Protein AF-A0A495SXU4-F1 (afdb_monomer)

pLDDT: mean 74.36, std 22.45, range [32.91, 98.62]

Solvent-accessible surface area (backbone atoms only — not comparable to full-atom values): 11502 Å² total; per-residue (Å²): 138,84,81,91,83,82,89,84,84,84,84,88,87,82,87,89,88,83,88,80,89,85,90,86,88,85,86,87,84,89,82,88,81,88,82,84,76,88,80,86,75,82,83,74,88,71,84,70,77,81,75,72,68,78,84,69,62,87,40,64,87,56,71,71,55,88,69,42,93,56,81,84,73,45,59,69,23,33,30,30,40,32,61,74,51,40,55,54,48,54,65,46,35,73,40,92,88,48,90,40,76,54,73,67,56,51,55,49,46,62,59,17,69,46,82,37,32,44,48,56,54,14,63,73,66,76,41,60,60,68,55,42,46,33,57,50,39,55,34,39,75,70,54,30,33,47,79,42,68,40,70,69,60,44,43,74,74,70,43,81,61,62,67,60,55,49,52,51,54,60,52,66,73,74,111

Radius of gyration: 29.28 Å; Cα contacts (8 Å, |Δi|>4): 137; chains: 1; bounding box: 79×73×57 Å

Sequence (175 aa):
MGPYGNDASWGPGPGPGTGGSDGLSDGLPDDRRPGLAPHWSEIEDAEAEDETGVMVRPYTITRGRTAPERDDLTLITVLTTVEAEAEAALARGSRAGARGLQPEHRLILERCRRPAAVAEVSAGLDLPVSVTKILLGDLVAQGLLRARAPLSVARAAGGVDLGLLTAVREGLRRL

Mean predicted aligned error: 17.47 Å

Structure (mmCIF, N/CA/C/O backbone):
data_AF-A0A495SXU4-F1
#
_entry.id   AF-A0A495SXU4-F1
#
loop_
_atom_site.group_PDB
_atom_site.id
_atom_site.type_symbol
_atom_site.label_atom_id
_atom_site.label_alt_id
_atom_site.label_comp_id
_atom_site.label_asym_id
_atom_site.label_entity_id
_atom_site.label_seq_id
_atom_site.pdbx_PDB_ins_code
_atom_site.Cartn_x
_atom_site.Cartn_y
_atom_site.Cartn_z
_atom_site.occupancy
_atom_site.B_iso_or_equiv
_atom_site.auth_seq_id
_atom_site.auth_comp_id
_atom_site.auth_asym_id
_atom_site.auth_atom_id
_atom_site.pdbx_PDB_model_num
ATOM 1 N N . MET A 1 1 ? -39.073 22.414 -18.928 1.00 47.56 1 MET A N 1
ATOM 2 C CA . MET A 1 1 ? -38.555 21.577 -20.029 1.00 47.56 1 MET A CA 1
ATOM 3 C C . MET A 1 1 ? -37.815 20.407 -19.383 1.00 47.56 1 MET A C 1
ATOM 5 O O . MET A 1 1 ? -36.651 20.544 -19.039 1.00 47.56 1 MET A O 1
ATOM 9 N N . GLY A 1 2 ? -38.551 19.348 -19.030 1.00 44.19 2 GLY A N 1
ATOM 10 C CA . GLY A 1 2 ? -38.004 18.115 -18.450 1.00 44.19 2 GLY A CA 1
ATOM 11 C C . GLY A 1 2 ? -37.560 17.127 -19.538 1.00 44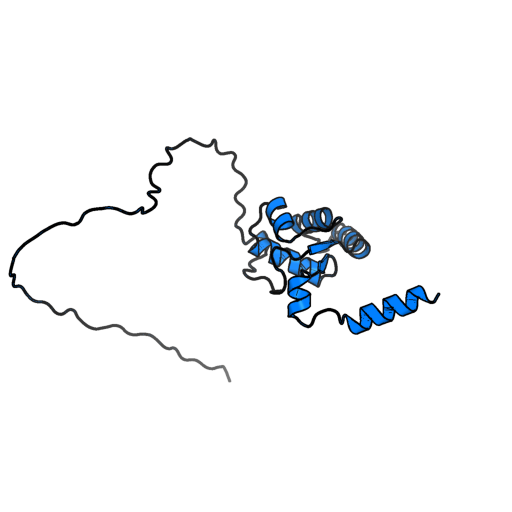.19 2 GLY A C 1
ATOM 12 O O . GLY A 1 2 ? -37.872 17.363 -20.706 1.00 44.19 2 GLY A O 1
ATOM 13 N N . PRO A 1 3 ? -36.801 16.083 -19.166 1.00 57.50 3 PRO A N 1
ATOM 14 C CA . PRO A 1 3 ? -35.794 15.459 -20.017 1.00 57.50 3 PRO A CA 1
ATOM 15 C C . PRO A 1 3 ? -36.268 14.178 -20.717 1.00 57.50 3 PRO A C 1
ATOM 17 O O . PRO A 1 3 ? -37.312 13.617 -20.401 1.00 57.50 3 PRO A O 1
ATOM 20 N N . TYR A 1 4 ? -35.452 13.752 -21.681 1.00 49.03 4 TYR A N 1
ATOM 21 C CA . TYR A 1 4 ? -35.546 12.542 -22.493 1.00 49.03 4 TYR A CA 1
ATOM 22 C C . TYR A 1 4 ? -36.064 11.305 -21.748 1.00 49.03 4 TYR A C 1
ATOM 24 O O . TYR A 1 4 ? -35.456 10.844 -20.783 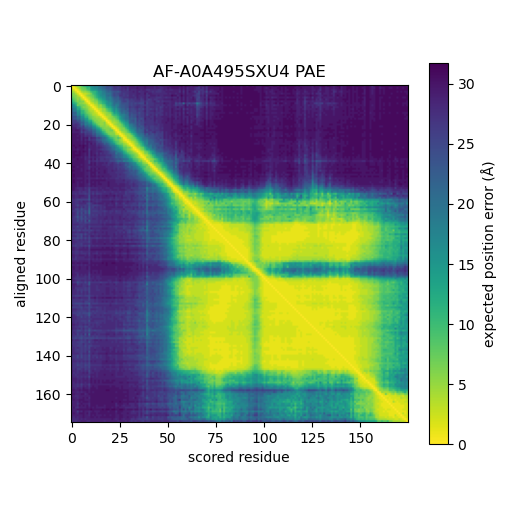1.00 49.03 4 TYR A O 1
ATOM 32 N N . GLY A 1 5 ? -37.154 10.751 -22.275 1.00 42.38 5 GLY A N 1
ATOM 33 C CA . GLY A 1 5 ? -37.578 9.376 -22.054 1.00 42.38 5 GLY A CA 1
ATOM 34 C C . GLY A 1 5 ? -37.324 8.498 -23.281 1.00 42.38 5 GLY A C 1
ATOM 35 O O . GLY A 1 5 ? -37.019 9.007 -24.363 1.00 42.38 5 GLY A O 1
ATOM 36 N N . ASN A 1 6 ? -37.532 7.199 -23.047 1.00 48.75 6 ASN A N 1
ATOM 37 C CA . ASN A 1 6 ? -37.818 6.076 -23.953 1.00 48.75 6 ASN A CA 1
ATOM 38 C C . ASN A 1 6 ? -36.763 4.961 -23.810 1.00 48.75 6 ASN A C 1
ATOM 40 O O . ASN A 1 6 ? -35.639 5.098 -24.286 1.00 48.75 6 ASN A O 1
ATOM 44 N N . ASP A 1 7 ? -36.981 3.969 -22.943 1.00 42.09 7 ASP A N 1
ATOM 45 C CA . ASP A 1 7 ? -37.835 2.776 -23.130 1.00 42.09 7 ASP A CA 1
ATOM 46 C C . ASP A 1 7 ? -37.489 1.981 -24.401 1.00 42.09 7 ASP A C 1
ATOM 48 O O . ASP A 1 7 ? -37.862 2.324 -25.519 1.00 42.09 7 ASP A O 1
ATOM 52 N N . ALA A 1 8 ? -36.782 0.867 -24.205 1.00 47.00 8 ALA A N 1
ATOM 53 C CA . ALA A 1 8 ? -36.672 -0.210 -25.181 1.00 47.00 8 ALA A CA 1
ATOM 54 C C . ALA A 1 8 ? -36.950 -1.535 -24.463 1.00 47.00 8 ALA A C 1
ATOM 56 O O . ALA A 1 8 ? -36.061 -2.230 -23.970 1.00 47.00 8 ALA A O 1
ATOM 57 N N . SER A 1 9 ? -38.243 -1.819 -24.371 1.00 42.41 9 SER A N 1
ATOM 58 C CA . SER A 1 9 ? -38.847 -3.092 -24.015 1.00 42.41 9 SER A CA 1
ATOM 59 C C . SER A 1 9 ? -38.477 -4.170 -25.044 1.00 42.41 9 SER A C 1
ATOM 61 O O . SER A 1 9 ? -38.750 -4.037 -26.235 1.00 42.41 9 SER A O 1
ATOM 63 N N . TRP A 1 10 ? -37.871 -5.267 -24.587 1.00 39.50 10 TRP A N 1
ATOM 64 C CA . TRP A 1 10 ? -37.728 -6.493 -25.378 1.00 39.50 10 TRP A CA 1
ATOM 65 C C . TRP A 1 10 ? -39.003 -7.341 -25.239 1.00 39.50 10 TRP A C 1
ATOM 67 O O . TRP A 1 10 ? -39.377 -7.721 -24.130 1.00 39.50 10 TRP A O 1
ATOM 77 N N . GLY A 1 11 ? -39.688 -7.603 -26.358 1.00 47.44 11 GLY A N 1
ATOM 78 C CA . GLY A 1 11 ? -40.871 -8.474 -26.437 1.00 47.44 11 GLY A CA 1
ATOM 79 C C . GLY A 1 11 ? -40.532 -9.962 -26.680 1.00 47.44 11 GLY A C 1
ATOM 80 O O . GLY A 1 11 ? -39.383 -10.271 -26.996 1.00 47.44 11 GLY A O 1
ATOM 81 N N . PRO A 1 12 ? -41.505 -10.896 -26.551 1.00 46.53 12 PRO A N 1
ATOM 82 C CA . PRO A 1 12 ? -41.265 -12.343 -26.650 1.00 46.53 12 PRO A CA 1
ATOM 83 C C . PRO A 1 12 ? -41.764 -13.018 -27.956 1.00 46.53 12 PRO A C 1
ATOM 85 O O . PRO A 1 12 ? -42.741 -12.575 -28.558 1.00 46.53 12 PRO A O 1
ATOM 88 N N . GLY A 1 13 ? -41.154 -14.170 -28.299 1.00 42.66 13 GLY A N 1
ATOM 89 C CA . GLY A 1 13 ? -41.654 -15.224 -29.222 1.00 42.66 13 GLY A CA 1
ATOM 90 C C . GLY A 1 13 ? -40.845 -15.405 -30.525 1.00 42.66 13 GLY A C 1
ATOM 91 O O . GLY A 1 13 ? -40.375 -14.394 -31.038 1.00 42.66 13 GLY A O 1
ATOM 92 N N . PRO A 1 14 ? -40.677 -16.635 -31.093 1.00 50.03 14 PRO A N 1
ATOM 93 C CA . PRO A 1 14 ? -41.728 -17.666 -31.211 1.00 50.03 14 PRO A CA 1
ATOM 94 C C . PRO A 1 14 ? -41.335 -19.158 -30.963 1.00 50.03 14 PRO A C 1
ATOM 96 O O . PRO A 1 14 ? -40.212 -19.576 -31.209 1.00 50.03 14 PRO A O 1
ATOM 99 N N . GLY A 1 15 ? -42.336 -19.947 -30.528 1.00 48.69 15 GLY A N 1
ATOM 100 C CA . GLY A 1 15 ? -42.814 -21.237 -31.089 1.00 48.69 15 GLY A CA 1
ATOM 101 C C . GLY A 1 15 ? -41.917 -22.497 -31.211 1.00 48.69 15 GLY A C 1
ATOM 102 O O . GLY A 1 15 ? -40.892 -22.442 -31.882 1.00 48.69 15 GLY A O 1
ATOM 103 N N . PRO A 1 16 ? -42.354 -23.681 -30.711 1.00 48.09 16 PRO A N 1
ATOM 104 C CA . PRO A 1 16 ? -41.669 -24.962 -30.914 1.00 48.09 16 PRO A CA 1
ATOM 105 C C . PRO A 1 16 ? -42.157 -25.718 -32.169 1.00 48.09 16 PRO A C 1
ATOM 107 O O . PRO A 1 16 ? -43.359 -25.827 -32.416 1.00 48.09 16 PRO A O 1
ATOM 110 N N . GLY A 1 17 ? -41.220 -26.294 -32.928 1.00 44.69 17 GLY A N 1
ATOM 111 C CA . GLY A 1 17 ? -41.480 -27.283 -33.981 1.00 44.69 17 GLY A CA 1
ATOM 112 C C . GLY A 1 17 ? -41.315 -28.712 -33.454 1.00 44.69 17 GLY A C 1
ATOM 113 O O . GLY A 1 17 ? -40.396 -28.990 -32.688 1.00 44.69 17 GLY A O 1
ATOM 114 N N . THR A 1 18 ? -42.222 -29.607 -33.843 1.00 49.22 18 THR A N 1
ATOM 115 C CA . THR A 1 18 ? -42.295 -31.021 -33.436 1.00 49.22 18 THR A CA 1
ATOM 116 C C . THR A 1 18 ? -42.080 -31.959 -34.632 1.00 49.22 18 THR A C 1
ATOM 118 O O . THR A 1 18 ? -42.406 -31.594 -35.759 1.00 49.22 18 THR A O 1
ATOM 121 N N . GLY A 1 19 ? -41.604 -33.183 -34.351 1.00 35.81 19 GLY A N 1
ATOM 122 C CA . GLY A 1 19 ? -41.574 -34.355 -35.250 1.00 35.81 19 GLY A CA 1
ATOM 123 C C . GLY A 1 19 ? -40.210 -34.590 -35.912 1.00 35.81 19 GLY A C 1
ATOM 124 O O . GLY A 1 19 ? -39.560 -33.642 -36.321 1.00 35.81 19 GLY A O 1
ATOM 125 N N . GLY A 1 20 ? -39.671 -35.799 -36.054 1.00 33.75 20 GLY A N 1
ATOM 126 C CA . GLY A 1 20 ? -40.134 -37.171 -35.848 1.00 33.75 20 GLY A CA 1
ATOM 127 C C . GLY A 1 20 ? -39.019 -38.112 -36.355 1.00 33.75 20 GLY A C 1
ATOM 128 O O . GLY A 1 20 ? -38.061 -37.649 -36.965 1.00 33.75 20 GLY A O 1
ATOM 129 N N . SER A 1 21 ? -39.125 -39.393 -36.019 1.00 45.19 21 SER A N 1
ATOM 130 C CA . SER A 1 21 ? -38.135 -40.480 -36.104 1.00 45.19 21 SER A CA 1
ATOM 131 C C . SER A 1 21 ? -37.508 -40.770 -37.479 1.00 45.19 21 SER A C 1
ATOM 133 O O . SER A 1 21 ? -38.103 -40.486 -38.510 1.00 45.19 21 SER A O 1
ATOM 135 N N . ASP A 1 22 ? -36.329 -41.408 -37.485 1.00 36.88 22 ASP A N 1
ATOM 136 C CA . ASP A 1 22 ? -36.162 -42.806 -37.938 1.00 36.88 22 ASP A CA 1
ATOM 137 C C . ASP A 1 22 ? -34.695 -43.262 -37.833 1.00 36.88 22 ASP A C 1
ATOM 139 O O . ASP A 1 22 ? -33.756 -42.503 -38.066 1.00 36.88 22 ASP A O 1
ATOM 143 N N . GLY A 1 23 ? -34.508 -44.508 -37.392 1.00 34.84 23 GLY A N 1
ATOM 144 C CA . GLY A 1 23 ? -33.208 -45.101 -37.095 1.00 34.84 23 GLY A CA 1
ATOM 145 C C . GLY A 1 23 ? -32.558 -45.818 -38.276 1.00 34.84 23 GLY A C 1
ATOM 146 O O . GLY A 1 23 ? -33.233 -46.356 -39.149 1.00 34.84 23 GLY A O 1
ATOM 147 N N . LEU A 1 24 ? -31.230 -45.915 -38.222 1.00 40.62 24 LEU A N 1
ATOM 148 C CA . LEU A 1 24 ? -30.479 -47.008 -38.829 1.00 40.62 24 LEU A CA 1
ATOM 149 C C . LEU A 1 24 ? -29.217 -47.270 -37.993 1.00 40.62 24 LEU A C 1
ATOM 151 O O . LEU A 1 24 ? -28.403 -46.380 -37.760 1.00 40.62 24 LEU A O 1
ATOM 155 N N . SER A 1 25 ? -29.113 -48.497 -37.499 1.00 39.47 25 SER A N 1
ATOM 156 C CA . SER A 1 25 ? -27.967 -49.098 -36.814 1.00 39.47 25 SER A CA 1
ATOM 157 C C . SER A 1 25 ? -26.859 -49.490 -37.797 1.00 39.47 25 SER A C 1
ATOM 159 O O . SER A 1 25 ? -27.216 -50.003 -38.853 1.00 39.47 25 SER A O 1
ATOM 161 N N . ASP A 1 26 ? -25.577 -49.393 -37.410 1.00 35.03 26 ASP A N 1
ATOM 162 C CA . ASP A 1 26 ? -24.623 -50.528 -37.455 1.00 35.03 26 ASP A CA 1
ATOM 163 C C . ASP A 1 26 ? -23.259 -50.222 -36.768 1.00 35.03 26 ASP A C 1
ATOM 165 O O . ASP A 1 26 ? -22.707 -49.140 -36.945 1.00 35.03 26 ASP A O 1
ATOM 169 N N . GLY A 1 27 ? -22.720 -51.202 -36.023 1.00 32.97 27 GLY A N 1
ATOM 170 C CA . GLY A 1 27 ? -21.278 -51.527 -35.887 1.00 32.97 27 GLY A CA 1
ATOM 171 C C . GLY A 1 27 ? -20.270 -50.682 -35.061 1.00 32.97 27 GLY A C 1
ATOM 172 O O . GLY A 1 27 ? -19.662 -49.757 -35.580 1.00 32.97 27 GLY A O 1
ATOM 173 N N . LEU A 1 28 ? -19.968 -51.133 -33.829 1.00 39.03 28 LEU A N 1
ATOM 174 C CA . LEU A 1 28 ? -18.812 -50.847 -32.912 1.00 39.03 28 LEU A CA 1
ATOM 175 C C . LEU A 1 28 ? -17.456 -51.396 -33.503 1.00 39.03 28 LEU A C 1
ATOM 177 O O . LEU A 1 28 ? -17.579 -52.216 -34.415 1.00 39.03 28 LEU A O 1
ATOM 181 N N . PRO A 1 29 ? -16.196 -51.104 -33.031 1.00 43.62 29 PRO A N 1
ATOM 182 C CA . PRO A 1 29 ? -15.792 -50.837 -31.638 1.00 43.62 29 PRO A CA 1
ATOM 183 C C . PRO A 1 29 ? -14.705 -49.780 -31.317 1.00 43.62 29 PRO A C 1
ATOM 185 O O . PRO A 1 29 ? -13.897 -49.405 -32.153 1.00 43.62 29 PRO A O 1
ATOM 188 N N . ASP A 1 30 ? -14.839 -49.108 -30.162 1.00 44.78 30 ASP A N 1
ATOM 189 C CA . ASP A 1 30 ? -14.080 -49.272 -28.888 1.00 44.78 30 ASP A CA 1
ATOM 190 C C . ASP A 1 30 ? -12.564 -49.071 -29.024 1.00 44.78 30 ASP A C 1
ATOM 192 O O . ASP A 1 30 ? -11.824 -50.029 -29.213 1.00 44.78 30 ASP A O 1
ATOM 196 N N . ASP A 1 31 ? -12.120 -47.826 -28.817 1.00 42.22 31 ASP A N 1
ATOM 197 C CA . ASP A 1 31 ? -10.757 -47.518 -28.378 1.00 42.22 31 ASP A CA 1
ATOM 198 C C . ASP A 1 31 ? -10.814 -46.693 -27.083 1.00 42.22 31 ASP A C 1
ATOM 200 O O . ASP A 1 31 ? -10.650 -45.472 -27.030 1.00 42.22 31 ASP A O 1
ATOM 204 N N . ARG A 1 32 ? -11.080 -47.394 -25.980 1.00 38.50 32 ARG A N 1
ATOM 205 C CA . ARG A 1 32 ? -10.723 -46.937 -24.636 1.00 38.50 32 ARG A CA 1
ATOM 206 C C . ARG A 1 32 ? -9.204 -46.788 -24.525 1.00 38.50 32 ARG A C 1
ATOM 208 O O . ARG A 1 32 ? -8.520 -47.804 -24.564 1.00 38.50 32 ARG A O 1
ATOM 215 N N . ARG A 1 33 ? -8.714 -45.588 -24.170 1.00 45.34 33 ARG A N 1
ATOM 216 C CA . ARG A 1 33 ? -7.981 -45.351 -22.900 1.00 45.34 33 ARG A CA 1
ATOM 217 C C . ARG A 1 33 ? -8.086 -43.891 -22.413 1.00 45.34 33 ARG A C 1
ATOM 219 O O . ARG A 1 33 ? -8.192 -42.984 -23.230 1.00 45.34 33 ARG A O 1
ATOM 226 N N . PRO A 1 34 ? -8.081 -43.674 -21.082 1.00 42.62 34 PRO A N 1
ATOM 227 C CA . PRO A 1 34 ? -8.602 -42.475 -20.430 1.00 42.62 34 PRO A CA 1
ATOM 228 C C . PRO A 1 34 ? -7.495 -41.488 -20.026 1.00 42.62 34 PRO A C 1
ATOM 230 O O . PRO A 1 34 ? -6.382 -41.893 -19.695 1.00 42.62 34 PRO A O 1
ATOM 233 N N . GLY A 1 35 ? -7.818 -40.194 -19.992 1.00 32.91 35 GLY A N 1
ATOM 234 C CA . GLY A 1 35 ? -6.902 -39.131 -19.578 1.00 32.91 35 GLY A CA 1
ATOM 235 C C . GLY A 1 35 ? -7.597 -38.066 -18.734 1.00 32.91 35 GLY A C 1
ATOM 236 O O . GLY A 1 35 ? -8.029 -37.051 -19.259 1.00 32.91 35 GLY A O 1
ATOM 237 N N . LEU A 1 36 ? -7.683 -38.336 -17.430 1.00 44.03 36 LEU A N 1
ATOM 238 C CA . LEU A 1 36 ? -7.596 -37.368 -16.331 1.00 44.03 36 LEU A CA 1
ATOM 239 C C . LEU A 1 36 ? -8.477 -36.099 -16.411 1.00 44.03 36 LEU A C 1
ATOM 241 O O . LEU A 1 36 ? -7.986 -34.995 -16.636 1.00 44.03 36 LEU A O 1
ATOM 245 N N . ALA A 1 37 ? -9.764 -36.235 -16.084 1.00 39.97 37 ALA A N 1
ATOM 246 C CA . ALA A 1 37 ? -10.478 -35.139 -15.428 1.00 39.97 37 ALA A CA 1
ATOM 247 C C . ALA A 1 37 ? -10.114 -35.165 -13.929 1.00 39.97 37 ALA A C 1
ATOM 249 O O . ALA A 1 37 ? -10.138 -36.252 -13.341 1.00 39.97 37 ALA A O 1
ATOM 250 N N . PRO A 1 38 ? -9.764 -34.035 -13.286 1.00 43.88 38 PRO A N 1
ATOM 251 C CA . PRO A 1 38 ? -9.577 -34.017 -11.845 1.00 43.88 38 PRO A CA 1
ATOM 252 C C . PRO A 1 38 ? -10.943 -34.197 -11.175 1.00 43.88 38 PRO A C 1
ATOM 254 O O . PRO A 1 38 ? -11.770 -33.288 -11.127 1.00 43.88 38 PRO A O 1
ATOM 257 N N . HIS A 1 39 ? -11.166 -35.422 -10.708 1.00 41.47 39 HIS A N 1
ATOM 258 C CA . HIS A 1 39 ? -12.201 -35.812 -9.764 1.00 41.47 39 HIS A CA 1
ATOM 259 C C . HIS A 1 39 ? -11.913 -35.098 -8.439 1.00 41.47 39 HIS A C 1
ATOM 261 O O . HIS A 1 39 ? -11.044 -35.506 -7.670 1.00 41.47 39 HIS A O 1
ATOM 267 N N . TRP A 1 40 ? -12.614 -33.995 -8.207 1.00 44.09 40 TRP A N 1
ATOM 268 C CA . TRP A 1 40 ? -12.751 -33.400 -6.885 1.00 44.09 40 TRP A CA 1
ATOM 269 C C . TRP A 1 40 ? -14.146 -33.741 -6.368 1.00 44.09 40 TRP A C 1
ATOM 271 O O . TRP A 1 40 ? -15.054 -32.915 -6.404 1.00 44.09 40 TRP A O 1
ATOM 281 N N . SER A 1 41 ? -14.325 -34.981 -5.930 1.00 43.28 41 SER A N 1
ATOM 282 C CA . SER A 1 41 ? -15.420 -35.355 -5.040 1.00 43.28 41 SER A CA 1
ATOM 283 C C . SER A 1 41 ? -14.843 -36.204 -3.920 1.00 43.28 41 SER A C 1
ATOM 285 O O . SER A 1 41 ? -14.056 -37.101 -4.191 1.00 43.28 41 SER A O 1
ATOM 287 N N . GLU A 1 42 ? -15.245 -35.878 -2.692 1.00 37.59 42 GLU A N 1
ATOM 288 C CA . GLU A 1 42 ? -14.899 -36.560 -1.438 1.00 37.59 42 GLU A CA 1
ATOM 289 C C . GLU A 1 42 ? -13.560 -36.116 -0.827 1.00 37.59 42 GLU A C 1
ATOM 291 O O . GLU A 1 42 ? -12.611 -36.878 -0.677 1.00 37.59 42 GLU A O 1
ATOM 296 N N . ILE A 1 43 ? -13.505 -34.843 -0.416 1.00 51.34 43 ILE A N 1
ATOM 297 C CA . ILE A 1 43 ? -12.842 -34.542 0.857 1.00 51.34 43 ILE A CA 1
ATOM 298 C C . ILE A 1 43 ? -13.898 -34.856 1.912 1.00 51.34 43 ILE A C 1
ATOM 300 O O . ILE A 1 43 ? -14.903 -34.154 2.001 1.00 51.34 43 ILE A O 1
ATOM 304 N N . GLU A 1 44 ? -13.701 -35.974 2.603 1.00 46.56 44 GLU A N 1
ATOM 305 C CA . GLU A 1 44 ? -14.503 -36.406 3.743 1.00 46.56 44 GLU A CA 1
ATOM 306 C C . GLU A 1 44 ? -14.561 -35.288 4.790 1.00 46.56 44 GLU A C 1
ATOM 308 O O . GLU A 1 44 ? -13.558 -34.622 5.065 1.00 46.56 44 GLU A O 1
ATOM 313 N N . ASP A 1 45 ? -15.759 -35.089 5.335 1.00 44.81 45 ASP A N 1
ATOM 314 C CA . ASP A 1 45 ? -16.107 -34.104 6.349 1.00 44.81 45 ASP A CA 1
ATOM 315 C C . ASP A 1 45 ? -15.246 -34.280 7.612 1.00 44.81 45 ASP A C 1
ATOM 317 O O . ASP A 1 45 ? -15.611 -34.969 8.563 1.00 44.81 45 ASP A O 1
ATOM 321 N N . ALA A 1 46 ? -14.073 -33.652 7.637 1.00 48.66 46 ALA A N 1
ATOM 322 C CA . ALA A 1 46 ? -13.405 -33.335 8.884 1.00 48.66 46 ALA A CA 1
ATOM 323 C C . ALA A 1 46 ? -14.073 -32.068 9.415 1.00 48.66 46 ALA A C 1
ATOM 325 O O . ALA A 1 46 ? -13.845 -30.981 8.883 1.00 48.66 46 ALA A O 1
ATOM 326 N N . GLU A 1 47 ? -14.937 -32.233 10.419 1.00 47.09 47 GLU A N 1
ATOM 327 C CA . GLU A 1 47 ? -15.550 -31.151 11.187 1.00 47.09 47 GLU A CA 1
ATOM 328 C C . GLU A 1 47 ? -14.446 -30.220 11.712 1.00 47.09 47 GLU A C 1
ATOM 330 O O . GLU A 1 47 ? -13.833 -30.456 12.753 1.00 47.09 47 GLU A O 1
ATOM 335 N N . ALA A 1 48 ? -14.142 -29.174 10.945 1.00 50.22 48 ALA A N 1
ATOM 336 C CA . ALA A 1 48 ? -13.370 -28.053 11.427 1.00 50.22 48 ALA A CA 1
ATOM 337 C C . ALA A 1 48 ? -14.279 -27.335 12.417 1.00 50.22 48 ALA A C 1
ATOM 339 O O . ALA A 1 48 ? -15.247 -26.688 12.020 1.00 50.22 48 ALA A O 1
ATOM 340 N N . GLU A 1 49 ? -13.997 -27.533 13.702 1.00 46.91 49 GLU A N 1
ATOM 341 C CA . GLU A 1 49 ? -14.569 -26.757 14.791 1.00 46.91 49 GLU A CA 1
ATOM 342 C C . GLU A 1 49 ? -14.603 -25.286 14.368 1.00 46.91 49 GLU A C 1
ATOM 344 O O . GLU A 1 49 ? -13.582 -24.725 13.964 1.00 46.91 49 GLU A O 1
ATOM 349 N N . ASP A 1 50 ? -15.803 -24.706 14.397 1.00 50.00 50 ASP A N 1
ATOM 350 C CA . ASP A 1 50 ? -16.092 -23.332 14.012 1.00 50.00 50 ASP A CA 1
ATOM 351 C C . ASP A 1 50 ? -15.315 -22.345 14.902 1.00 50.00 50 ASP A C 1
ATOM 353 O O . ASP A 1 50 ? -15.863 -21.696 15.797 1.00 50.00 50 ASP A O 1
ATOM 357 N N . GLU A 1 51 ? -14.024 -22.164 14.638 1.00 47.50 51 GLU A N 1
ATOM 358 C CA . GLU A 1 51 ? -13.333 -20.933 14.974 1.00 47.50 51 GLU A CA 1
ATOM 359 C C . GLU A 1 51 ? -13.877 -19.894 13.997 1.00 47.50 51 GLU A C 1
ATOM 361 O O . GLU A 1 51 ? -13.344 -19.674 12.910 1.00 47.50 51 GLU A O 1
ATOM 366 N N . THR A 1 52 ? -15.039 -19.326 14.340 1.00 48.09 52 THR A N 1
ATOM 367 C CA . THR A 1 52 ? -15.724 -18.312 13.544 1.00 48.09 52 THR A CA 1
ATOM 368 C C . THR A 1 52 ? -14.852 -17.063 13.472 1.00 48.09 52 THR A C 1
ATOM 370 O O . THR A 1 52 ? -15.063 -16.082 14.192 1.00 48.09 52 THR A O 1
ATOM 373 N N . GLY A 1 53 ? -13.863 -17.080 12.581 1.00 57.38 53 GLY A N 1
ATOM 374 C CA . GLY A 1 53 ? -13.282 -15.880 12.026 1.00 57.38 53 GLY A CA 1
ATOM 375 C C . GLY A 1 53 ? -14.452 -15.077 11.492 1.00 57.38 53 GLY A C 1
ATOM 376 O O . GLY A 1 53 ? -15.158 -15.526 10.590 1.00 57.38 53 GLY A O 1
ATOM 377 N N . VAL A 1 54 ? -14.738 -13.941 12.129 1.00 62.75 54 VAL A N 1
ATOM 378 C CA . VAL A 1 54 ? -15.816 -13.034 11.736 1.00 62.75 54 VAL A CA 1
ATOM 379 C C . VAL A 1 54 ? -15.720 -12.837 10.228 1.00 62.75 54 VAL A C 1
ATOM 381 O O . VAL A 1 54 ? -14.794 -12.193 9.740 1.00 62.75 54 VAL A O 1
ATOM 384 N N . MET A 1 55 ? -16.652 -13.432 9.481 1.00 56.78 55 MET A N 1
ATOM 385 C CA . MET A 1 55 ? -16.629 -13.397 8.026 1.00 56.78 55 MET A CA 1
ATOM 386 C C . MET A 1 55 ? -17.024 -11.988 7.581 1.00 56.78 55 MET A C 1
ATOM 388 O O . MET A 1 55 ? -18.197 -11.666 7.374 1.00 56.78 55 MET A O 1
ATOM 392 N N . VAL A 1 56 ? -16.033 -11.102 7.489 1.00 60.62 56 VAL A N 1
ATOM 393 C CA . VAL A 1 56 ? -16.219 -9.747 6.979 1.00 60.62 56 VAL A CA 1
ATOM 394 C C . VAL A 1 56 ? -16.545 -9.861 5.496 1.00 60.62 56 VAL A C 1
ATOM 396 O O . VAL A 1 56 ? -15.804 -10.462 4.720 1.00 60.62 56 VAL A O 1
ATOM 399 N N . ARG A 1 57 ? -17.671 -9.276 5.074 1.00 70.31 57 ARG A N 1
ATOM 400 C CA . ARG A 1 57 ? -18.009 -9.182 3.649 1.00 70.31 57 ARG A CA 1
ATOM 401 C C . ARG A 1 57 ? -16.846 -8.479 2.931 1.00 70.31 57 ARG A C 1
ATOM 403 O O . ARG A 1 57 ? -16.569 -7.337 3.293 1.00 70.31 57 ARG A O 1
ATOM 410 N N . PRO A 1 58 ? -16.217 -9.070 1.897 1.00 61.66 58 PRO A N 1
ATOM 411 C CA . PRO A 1 58 ? -14.984 -8.541 1.288 1.00 61.66 58 PRO A CA 1
ATOM 412 C C . PRO A 1 58 ? -15.033 -7.095 0.743 1.00 61.66 58 PRO A C 1
ATOM 414 O O . PRO A 1 58 ? -14.018 -6.570 0.301 1.00 61.66 58 PRO A O 1
ATOM 417 N N . TYR A 1 59 ? -16.188 -6.421 0.781 1.00 63.47 59 TYR A N 1
ATOM 418 C CA . TYR A 1 59 ? -16.442 -5.115 0.162 1.00 63.47 59 TYR A CA 1
ATOM 419 C C . TYR A 1 59 ? -16.884 -4.019 1.147 1.00 63.47 59 TYR A C 1
ATOM 421 O O . TYR A 1 59 ? -17.055 -2.862 0.757 1.00 63.47 59 TYR A O 1
ATOM 429 N N . THR A 1 60 ? -17.062 -4.339 2.434 1.00 78.38 60 THR A N 1
ATOM 430 C CA . THR A 1 60 ? -17.340 -3.312 3.456 1.00 78.38 60 THR A CA 1
ATOM 431 C C . THR A 1 60 ? -16.090 -2.504 3.789 1.00 78.38 60 THR A C 1
ATOM 433 O O . THR A 1 60 ? -16.180 -1.290 3.977 1.00 78.38 60 THR A O 1
ATOM 436 N N . ILE A 1 61 ? -14.915 -3.140 3.759 1.00 80.94 61 ILE A N 1
ATOM 437 C CA . ILE A 1 61 ? -13.609 -2.503 3.993 1.00 80.94 61 ILE A CA 1
ATOM 438 C C . ILE A 1 61 ? -13.359 -1.376 2.977 1.00 80.94 61 ILE A C 1
ATOM 440 O O . ILE A 1 61 ? -12.924 -0.280 3.336 1.00 80.94 61 ILE A O 1
ATOM 444 N N . THR A 1 62 ? -13.730 -1.598 1.715 1.00 83.88 62 THR A N 1
ATOM 445 C CA . THR A 1 62 ? -13.561 -0.629 0.624 1.00 83.88 62 THR A CA 1
ATOM 446 C C . THR A 1 62 ? -14.709 0.378 0.520 1.00 83.88 62 THR A C 1
ATOM 448 O O . THR A 1 62 ? -14.685 1.222 -0.376 1.00 83.88 62 THR A O 1
ATOM 451 N N . ARG A 1 63 ? -15.704 0.336 1.422 1.00 80.88 63 ARG A N 1
ATOM 452 C CA . ARG A 1 63 ? -16.921 1.174 1.389 1.00 80.88 63 ARG A CA 1
ATOM 453 C C . ARG A 1 63 ? -17.692 1.069 0.063 1.00 80.88 63 ARG A C 1
ATOM 455 O O . ARG A 1 63 ? -18.163 2.075 -0.458 1.00 80.88 63 ARG A O 1
ATOM 462 N N . GLY A 1 64 ? -17.793 -0.139 -0.497 1.00 79.56 64 GLY A N 1
ATOM 463 C CA . GLY A 1 64 ? -18.540 -0.402 -1.734 1.00 79.56 64 GLY A CA 1
ATOM 464 C C . GLY A 1 64 ? -17.759 -0.173 -3.032 1.00 79.56 64 GLY A C 1
ATOM 465 O O . GLY A 1 64 ? -18.305 -0.394 -4.110 1.00 79.56 64 GLY A O 1
ATOM 466 N N . ARG A 1 65 ? -16.481 0.223 -2.962 1.00 80.31 65 ARG A N 1
ATOM 467 C CA . ARG A 1 65 ? -15.617 0.293 -4.150 1.00 80.31 65 ARG A CA 1
ATOM 468 C C . ARG A 1 65 ? -15.209 -1.114 -4.579 1.00 80.31 65 ARG A C 1
ATOM 470 O O . ARG A 1 65 ? -14.705 -1.887 -3.764 1.00 80.31 65 ARG A O 1
ATOM 477 N N . THR A 1 66 ? -15.422 -1.426 -5.854 1.00 81.00 66 THR A N 1
ATOM 478 C CA . THR A 1 66 ? -15.169 -2.754 -6.440 1.00 81.00 66 THR A CA 1
ATOM 479 C C . THR A 1 66 ? -13.951 -2.795 -7.362 1.00 81.00 66 THR A C 1
ATOM 481 O O . THR A 1 66 ? -13.514 -3.881 -7.732 1.00 81.00 66 THR A O 1
ATOM 484 N N . ALA A 1 67 ? -13.365 -1.641 -7.693 1.00 76.88 67 ALA A N 1
ATOM 485 C CA . ALA A 1 67 ? -12.153 -1.538 -8.497 1.00 76.88 67 ALA A CA 1
ATOM 486 C C . ALA A 1 67 ? -11.177 -0.513 -7.890 1.00 76.88 67 ALA A C 1
ATOM 488 O O . ALA A 1 67 ? -11.629 0.495 -7.335 1.00 76.88 67 ALA A O 1
ATOM 489 N N . PRO A 1 68 ? -9.855 -0.756 -7.965 1.00 78.50 68 PRO A N 1
ATOM 490 C CA . PRO A 1 68 ? -8.860 0.242 -7.598 1.00 78.50 68 PRO A CA 1
ATOM 491 C C . PRO A 1 68 ? -8.879 1.401 -8.599 1.00 78.50 68 PRO A C 1
ATOM 493 O O . PRO A 1 68 ? -9.026 1.192 -9.798 1.00 78.50 68 PRO A O 1
ATOM 496 N N . GLU A 1 69 ? -8.694 2.623 -8.102 1.00 78.88 69 GLU A N 1
ATOM 497 C CA . GLU A 1 69 ? -8.575 3.824 -8.945 1.00 78.88 69 GLU A CA 1
ATOM 498 C C . GLU A 1 69 ? -7.258 3.835 -9.745 1.00 78.88 69 GLU A C 1
ATOM 500 O O . GLU A 1 69 ? -7.163 4.453 -10.799 1.00 78.88 69 GLU A O 1
ATOM 505 N N . ARG A 1 70 ? -6.247 3.111 -9.247 1.00 82.69 70 ARG A N 1
ATOM 50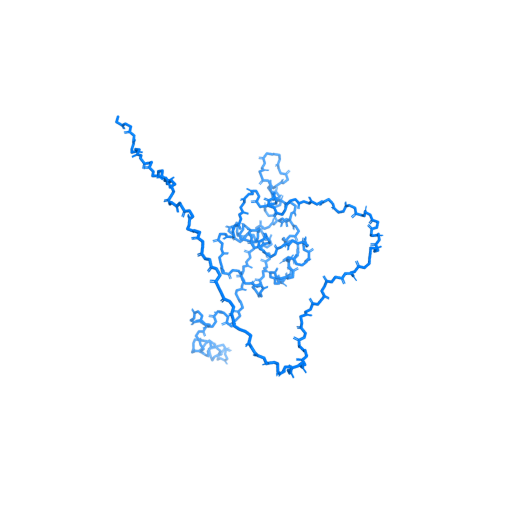6 C CA . ARG A 1 70 ? -4.939 2.930 -9.877 1.00 82.69 70 ARG A CA 1
ATOM 507 C C . ARG A 1 70 ? -4.793 1.522 -10.445 1.00 82.69 70 ARG A C 1
ATOM 509 O O . ARG A 1 70 ? -4.948 0.541 -9.715 1.00 82.69 70 ARG A O 1
ATOM 516 N N . ASP A 1 71 ? -4.414 1.426 -11.712 1.00 83.62 71 ASP A N 1
ATOM 517 C CA . ASP A 1 71 ? -4.114 0.169 -12.406 1.00 83.62 71 ASP A CA 1
ATOM 518 C C . ASP A 1 71 ? -2.607 -0.165 -12.447 1.00 83.62 71 ASP A C 1
ATOM 520 O O . ASP A 1 71 ? -2.232 -1.311 -12.695 1.00 83.62 71 ASP A O 1
ATOM 524 N N . ASP A 1 72 ? -1.740 0.793 -12.098 1.00 88.44 72 ASP A N 1
ATOM 525 C CA . ASP A 1 72 ? -0.273 0.675 -12.112 1.00 88.44 72 ASP A CA 1
ATOM 526 C C . ASP A 1 72 ? 0.320 -0.161 -10.956 1.00 88.44 72 ASP A C 1
ATOM 528 O O . ASP A 1 72 ? 1.514 -0.486 -10.938 1.00 88.44 72 ASP A O 1
ATOM 532 N N . LEU A 1 73 ? -0.505 -0.557 -9.983 1.00 93.94 73 LEU A N 1
ATOM 533 C CA . LEU A 1 73 ? -0.098 -1.423 -8.877 1.00 93.94 73 LEU A CA 1
ATOM 534 C C . LEU A 1 73 ? -0.125 -2.898 -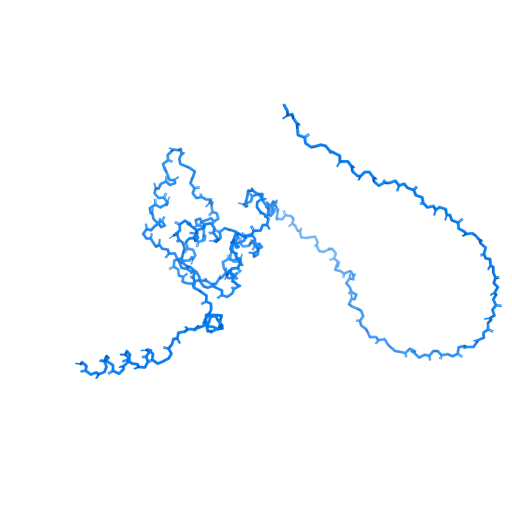9.300 1.00 93.94 73 LEU A C 1
ATOM 536 O O . LEU A 1 73 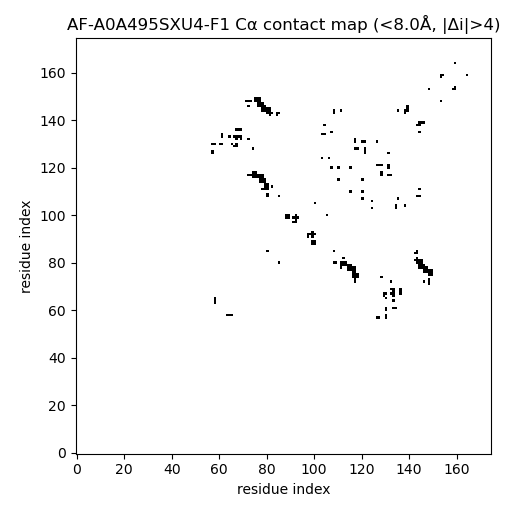? -1.177 -3.535 -9.383 1.00 93.94 73 LEU A O 1
ATOM 540 N N . THR A 1 74 ? 1.054 -3.480 -9.508 1.00 94.56 74 THR A N 1
ATOM 541 C CA . THR A 1 74 ? 1.254 -4.916 -9.759 1.00 94.56 74 THR A CA 1
ATOM 542 C C . THR A 1 74 ? 1.570 -5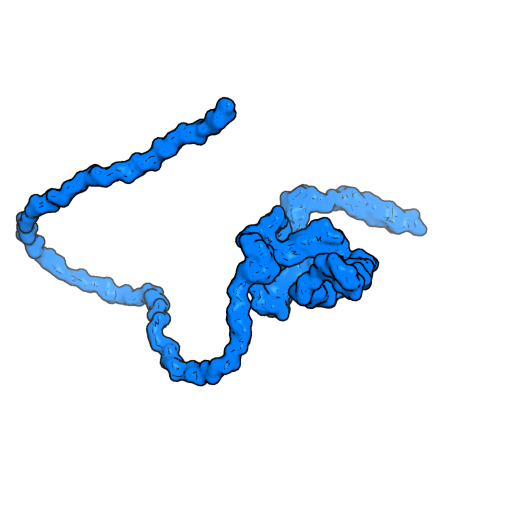.662 -8.459 1.00 94.56 74 THR A C 1
ATOM 544 O O . THR A 1 74 ? 1.927 -5.041 -7.461 1.00 94.56 74 THR A O 1
ATOM 547 N N . LEU A 1 75 ? 1.480 -6.998 -8.452 1.00 96.19 75 LEU A N 1
ATOM 548 C CA . LEU A 1 75 ? 1.788 -7.815 -7.262 1.00 96.19 75 LEU A CA 1
ATOM 549 C C . LEU A 1 75 ? 3.201 -7.581 -6.708 1.00 96.19 75 LEU A C 1
ATOM 551 O O . LEU A 1 75 ? 3.412 -7.642 -5.501 1.00 96.19 75 LEU A O 1
ATOM 555 N N . ILE A 1 76 ? 4.144 -7.293 -7.603 1.00 96.25 76 ILE A N 1
ATOM 556 C CA . ILE A 1 76 ? 5.559 -7.070 -7.297 1.00 96.25 76 ILE A CA 1
ATOM 557 C C . ILE A 1 76 ? 5.913 -5.580 -7.167 1.00 96.25 76 ILE A C 1
ATOM 559 O O . ILE A 1 76 ? 7.084 -5.235 -7.008 1.00 96.25 76 ILE A O 1
ATOM 563 N N . THR A 1 77 ? 4.930 -4.676 -7.243 1.00 96.31 77 THR A N 1
ATOM 564 C CA . THR A 1 77 ? 5.144 -3.258 -6.934 1.00 96.31 77 THR A CA 1
ATOM 565 C C . THR A 1 77 ? 5.518 -3.127 -5.460 1.00 96.31 77 THR A C 1
ATOM 567 O O . THR A 1 77 ? 4.833 -3.672 -4.597 1.00 96.31 77 THR A O 1
ATOM 570 N N . VAL A 1 78 ? 6.605 -2.407 -5.173 1.00 97.69 78 VAL A N 1
ATOM 571 C CA . VAL A 1 78 ? 7.125 -2.232 -3.810 1.00 97.69 78 VAL A CA 1
ATOM 572 C C . VAL A 1 78 ? 6.605 -0.929 -3.221 1.00 97.69 78 VAL A C 1
ATOM 574 O O . VAL A 1 78 ? 6.630 0.107 -3.885 1.00 97.69 78 VAL A O 1
ATOM 577 N N . LEU A 1 79 ? 6.164 -0.984 -1.971 1.00 98.19 79 LEU A N 1
ATOM 578 C CA . LEU A 1 79 ? 5.581 0.123 -1.228 1.00 98.19 79 LEU A CA 1
ATOM 579 C C . LEU A 1 79 ? 6.459 0.482 -0.035 1.00 98.19 79 LEU A C 1
ATOM 581 O O . LEU A 1 79 ? 7.025 -0.397 0.612 1.00 98.19 79 LEU A O 1
ATOM 585 N N . THR A 1 80 ? 6.541 1.775 0.260 1.00 98.44 80 THR A N 1
ATOM 586 C CA . THR A 1 80 ? 7.225 2.305 1.446 1.00 98.44 80 THR A CA 1
ATOM 587 C C . THR A 1 80 ? 6.420 3.434 2.065 1.00 98.44 80 THR A C 1
ATOM 589 O O . THR A 1 80 ? 5.920 4.300 1.342 1.00 98.44 80 THR A O 1
ATOM 592 N N . THR A 1 81 ? 6.336 3.453 3.388 1.00 98.62 81 THR A N 1
ATOM 593 C CA . THR A 1 81 ? 5.686 4.512 4.159 1.00 98.62 81 THR A CA 1
ATOM 594 C C . THR A 1 81 ? 6.462 5.818 4.065 1.00 98.62 81 THR A C 1
ATOM 596 O O . THR A 1 81 ? 7.690 5.849 4.138 1.00 98.62 81 THR A O 1
ATOM 599 N N . VAL A 1 82 ? 5.732 6.918 3.884 1.00 98.12 82 VAL A N 1
ATOM 600 C CA . VAL A 1 82 ? 6.273 8.272 4.000 1.00 98.12 82 VAL A CA 1
ATOM 601 C C . VAL A 1 82 ? 6.110 8.698 5.457 1.00 98.12 82 VAL A C 1
ATOM 603 O O . VAL A 1 82 ? 5.068 9.221 5.842 1.00 98.12 82 VAL A O 1
ATOM 606 N N . GLU A 1 83 ? 7.129 8.422 6.277 1.00 96.44 83 GLU A N 1
ATOM 607 C CA . GLU A 1 83 ? 7.064 8.507 7.749 1.00 96.44 83 GLU A CA 1
ATOM 608 C C . GLU A 1 83 ? 6.487 9.835 8.260 1.00 96.44 83 GLU A C 1
ATOM 610 O O . GLU A 1 83 ? 5.544 9.837 9.046 1.00 96.44 83 GLU A O 1
ATOM 615 N N . ALA A 1 84 ? 6.983 10.973 7.765 1.00 95.12 84 ALA A N 1
ATOM 616 C CA . ALA A 1 84 ? 6.518 12.289 8.211 1.00 95.12 84 ALA A CA 1
ATOM 617 C C . ALA A 1 84 ? 5.007 12.499 7.985 1.00 95.12 84 ALA A C 1
ATOM 619 O O . ALA A 1 84 ? 4.300 12.980 8.872 1.00 95.12 84 ALA A O 1
ATOM 620 N N . GLU A 1 85 ? 4.502 12.098 6.817 1.00 94.56 85 GLU A N 1
ATOM 621 C CA . GLU A 1 85 ? 3.088 12.245 6.461 1.00 94.56 85 GLU A CA 1
ATOM 622 C C . GLU A 1 85 ? 2.209 11.238 7.210 1.00 94.56 85 GLU A C 1
ATOM 624 O O . GLU A 1 85 ? 1.104 11.571 7.651 1.00 94.56 85 GLU A O 1
ATOM 629 N N . ALA A 1 86 ? 2.707 10.013 7.403 1.00 93.44 86 ALA A N 1
ATOM 630 C CA . ALA A 1 86 ? 2.024 8.968 8.156 1.00 93.44 86 ALA A CA 1
ATOM 631 C C . ALA A 1 86 ? 1.832 9.363 9.627 1.00 93.44 86 ALA A C 1
ATOM 633 O O . ALA A 1 86 ? 0.708 9.305 10.132 1.00 93.44 86 ALA A O 1
ATOM 634 N N . GLU A 1 87 ? 2.883 9.845 10.291 1.00 93.06 87 GLU A N 1
ATOM 635 C CA . GLU A 1 87 ? 2.813 10.322 11.677 1.00 93.06 87 GLU A CA 1
ATOM 636 C C . GLU A 1 87 ? 1.849 11.519 11.803 1.00 93.06 87 GLU A C 1
ATOM 638 O O . GLU A 1 87 ? 0.986 11.554 12.688 1.00 93.06 87 GLU A O 1
ATOM 643 N N . ALA A 1 88 ? 1.886 12.462 10.853 1.00 91.50 88 ALA A N 1
ATOM 644 C CA . ALA A 1 88 ? 0.941 13.578 10.810 1.00 91.50 88 ALA A CA 1
ATOM 645 C C . ALA A 1 88 ? -0.516 13.121 10.594 1.00 91.50 88 ALA A C 1
ATOM 647 O O . ALA A 1 88 ? -1.449 13.690 11.172 1.00 91.50 88 ALA A O 1
ATOM 648 N N . ALA A 1 89 ? -0.753 12.102 9.765 1.00 90.12 89 ALA A N 1
ATOM 649 C CA . ALA A 1 89 ? -2.081 11.535 9.538 1.00 90.12 89 ALA A CA 1
ATOM 650 C C . ALA A 1 89 ? -2.618 10.794 10.773 1.00 90.12 89 ALA A C 1
ATOM 652 O O . ALA A 1 89 ? -3.785 10.970 11.138 1.00 90.12 89 ALA A O 1
ATOM 653 N N . LEU A 1 90 ? -1.770 10.025 11.457 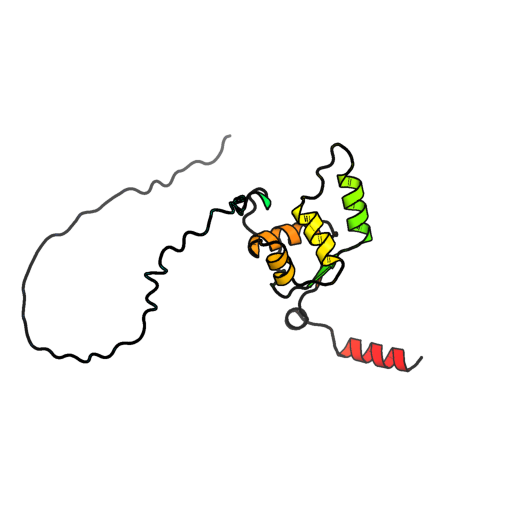1.00 89.12 90 LEU A N 1
ATOM 654 C CA . LEU A 1 90 ? -2.114 9.326 12.697 1.00 89.12 90 LEU A CA 1
ATOM 655 C C . LEU A 1 90 ? -2.468 10.316 13.817 1.00 89.12 90 LEU A C 1
ATOM 657 O O . LEU A 1 90 ? -3.506 10.160 14.465 1.00 89.12 90 LEU A O 1
ATOM 661 N N . ALA A 1 91 ? -1.689 11.391 13.968 1.00 87.19 91 ALA A N 1
ATOM 662 C CA . ALA A 1 91 ? -1.948 12.454 14.941 1.00 87.19 91 ALA A CA 1
ATOM 663 C C . ALA A 1 91 ? -3.219 13.277 14.643 1.00 87.19 91 ALA A C 1
ATOM 665 O O . ALA A 1 91 ? -3.817 13.873 15.542 1.00 87.19 91 ALA A O 1
ATOM 666 N N . ARG A 1 92 ? -3.655 13.354 13.378 1.00 83.44 92 ARG A N 1
ATOM 667 C CA . ARG A 1 92 ? -4.950 13.958 13.009 1.00 83.44 92 ARG A CA 1
ATOM 668 C C . ARG A 1 92 ? -6.116 13.022 13.302 1.00 83.44 92 ARG A C 1
ATOM 670 O O . ARG A 1 92 ? -7.149 13.485 13.773 1.00 83.44 92 ARG A O 1
ATOM 677 N N . GLY A 1 93 ? -5.949 11.724 13.056 1.00 72.75 93 GLY A N 1
ATOM 678 C CA . GLY A 1 93 ? -6.982 10.713 13.287 1.00 72.75 93 GLY A CA 1
ATOM 679 C C . GLY A 1 93 ? -7.328 10.477 14.760 1.00 72.75 93 GLY A C 1
ATOM 680 O O . GLY A 1 93 ? -8.392 9.932 15.033 1.00 72.75 93 GLY A O 1
ATOM 681 N N . SER A 1 94 ? -6.469 10.889 15.699 1.00 66.81 94 SER A N 1
ATOM 682 C CA . SER A 1 94 ? -6.757 10.854 17.141 1.00 66.81 94 SER A CA 1
ATOM 683 C C . SER A 1 94 ? -7.556 12.065 17.643 1.00 66.81 94 SER A C 1
ATOM 685 O O . SER A 1 94 ? -8.001 12.067 18.790 1.00 66.81 94 SER A O 1
ATOM 687 N N . ARG A 1 95 ? -7.775 13.093 16.806 1.00 63.59 95 ARG A N 1
ATOM 688 C CA . ARG A 1 95 ? -8.611 14.251 17.157 1.00 63.59 95 ARG A CA 1
ATOM 689 C C . ARG A 1 95 ? -10.091 13.926 16.962 1.00 63.59 95 ARG A C 1
ATOM 691 O O . ARG A 1 95 ? -10.494 13.419 15.915 1.00 63.59 95 ARG A O 1
ATOM 698 N N . ALA A 1 96 ? -10.910 14.271 17.955 1.00 53.44 96 ALA A N 1
ATOM 699 C CA . ALA A 1 96 ? -12.358 14.092 17.902 1.00 53.44 96 ALA A CA 1
ATOM 700 C C . ALA A 1 96 ? -12.958 14.794 16.665 1.00 53.44 96 ALA A C 1
ATOM 702 O O . ALA A 1 96 ? -12.778 15.995 16.480 1.00 53.44 96 ALA A O 1
ATOM 703 N N . GLY A 1 97 ? -13.657 14.034 15.813 1.00 53.66 97 GLY A N 1
ATOM 704 C CA . GLY A 1 97 ? -14.374 14.547 14.636 1.00 53.66 97 GLY A CA 1
ATOM 705 C C . GLY A 1 97 ? -13.655 14.411 13.287 1.00 53.66 97 GLY A C 1
ATOM 706 O O . GLY A 1 97 ? -14.292 14.595 12.250 1.00 53.66 97 GLY A O 1
ATOM 707 N N . ALA A 1 98 ? -12.371 14.038 13.249 1.00 59.72 98 ALA A N 1
ATOM 708 C CA . ALA A 1 98 ? -11.698 13.734 11.986 1.00 59.72 98 ALA A CA 1
ATOM 709 C C . ALA A 1 98 ? -12.088 12.330 11.489 1.00 59.72 98 ALA A C 1
ATOM 711 O O . ALA A 1 98 ? -12.052 11.364 12.252 1.00 59.72 98 ALA A O 1
ATOM 712 N N . ARG A 1 99 ? -12.414 12.180 10.193 1.00 67.44 99 ARG A N 1
ATOM 713 C CA . ARG A 1 99 ? -12.476 10.855 9.548 1.00 67.44 99 ARG A CA 1
ATOM 714 C C . ARG A 1 99 ? -11.058 10.279 9.516 1.00 67.44 99 ARG A C 1
ATOM 716 O O . ARG A 1 99 ? -10.301 10.537 8.586 1.00 67.44 99 ARG A O 1
ATOM 723 N N . GLY A 1 100 ? -10.685 9.574 10.579 1.00 78.12 100 GLY A N 1
ATOM 724 C CA . GLY A 1 100 ? -9.368 8.972 10.728 1.00 78.12 100 GLY A CA 1
ATOM 725 C C . GLY A 1 100 ? -9.115 7.842 9.730 1.00 78.12 100 GLY A C 1
ATOM 726 O O . GLY A 1 100 ? -10.019 7.364 9.038 1.00 78.12 100 GLY A O 1
ATOM 727 N N . LEU A 1 101 ? -7.861 7.393 9.689 1.00 88.75 101 LEU A N 1
ATOM 728 C CA . LEU A 1 101 ? -7.469 6.198 8.946 1.00 88.75 101 LEU A CA 1
ATOM 729 C C . LEU A 1 101 ? -8.291 4.985 9.410 1.00 88.75 101 LEU A C 1
ATOM 731 O O . LEU A 1 101 ? -8.651 4.872 10.585 1.00 88.75 101 LEU A O 1
ATOM 735 N N . GLN A 1 102 ? -8.583 4.070 8.489 1.00 90.00 102 GLN A N 1
ATOM 736 C CA . GLN A 1 102 ? -9.167 2.773 8.829 1.00 90.00 102 GLN A CA 1
ATOM 737 C C . GLN A 1 102 ? -8.128 1.909 9.573 1.00 90.00 102 GLN A C 1
ATOM 739 O O . GLN A 1 102 ? -6.927 2.180 9.462 1.00 90.00 102 GLN A O 1
ATOM 744 N N . PRO A 1 103 ? -8.543 0.903 10.359 1.00 90.44 103 PRO A N 1
ATOM 745 C CA . PRO A 1 103 ? -7.614 -0.036 10.991 1.00 90.44 103 PRO A CA 1
ATOM 746 C C . PRO A 1 103 ? -6.642 -0.666 9.984 1.00 90.44 103 PRO A C 1
ATOM 748 O O . PRO A 1 103 ? -5.433 -0.658 10.208 1.00 90.44 103 PRO A O 1
ATOM 751 N N . GLU A 1 104 ? -7.147 -1.085 8.824 1.00 94.50 104 GLU A N 1
ATOM 752 C CA . GLU A 1 104 ? -6.372 -1.702 7.746 1.00 94.50 104 GLU A CA 1
ATOM 753 C C . GLU A 1 104 ? -5.333 -0.727 7.182 1.00 94.50 104 GLU A C 1
ATOM 755 O O . GLU A 1 104 ? -4.185 -1.101 6.957 1.00 94.50 104 GLU A O 1
ATOM 760 N N . HIS A 1 105 ? -5.686 0.555 7.037 1.00 95.50 105 HIS A N 1
ATOM 761 C CA . HIS A 1 105 ? -4.738 1.592 6.628 1.00 95.50 105 HIS A CA 1
ATOM 762 C C . HIS A 1 105 ? -3.578 1.748 7.616 1.00 95.50 105 HIS A C 1
ATOM 764 O O . HIS A 1 105 ? -2.436 1.899 7.189 1.00 95.50 105 HIS A O 1
ATOM 770 N N . ARG A 1 106 ? -3.838 1.683 8.927 1.00 95.25 106 ARG A N 1
ATOM 771 C CA . ARG A 1 106 ? -2.767 1.756 9.936 1.00 95.25 106 ARG A CA 1
ATOM 772 C C . ARG A 1 106 ? -1.848 0.537 9.865 1.00 95.25 106 ARG A C 1
ATOM 774 O O . ARG A 1 106 ? -0.634 0.702 9.893 1.00 95.25 106 ARG A O 1
ATOM 781 N N . LEU A 1 107 ? -2.420 -0.659 9.716 1.00 96.00 107 LEU A N 1
ATOM 782 C CA . LEU A 1 107 ? -1.653 -1.901 9.569 1.00 96.00 107 LEU A CA 1
ATOM 783 C C . LEU A 1 107 ? -0.772 -1.889 8.315 1.00 96.00 107 LEU A C 1
ATOM 785 O O . LEU A 1 107 ? 0.375 -2.331 8.363 1.00 96.00 107 LEU A O 1
ATOM 789 N N . ILE A 1 108 ? -1.285 -1.356 7.203 1.00 97.88 108 ILE A N 1
ATOM 790 C CA . ILE A 1 108 ? -0.503 -1.172 5.977 1.00 97.88 108 ILE A CA 1
ATOM 791 C C . ILE A 1 108 ? 0.683 -0.237 6.227 1.00 97.88 108 ILE A C 1
ATOM 793 O O . ILE A 1 108 ? 1.804 -0.584 5.865 1.00 97.88 108 ILE A O 1
ATOM 797 N N . LEU A 1 109 ? 0.455 0.933 6.835 1.00 97.75 109 LEU A N 1
ATOM 798 C CA . LEU A 1 109 ? 1.523 1.908 7.082 1.00 97.75 109 LEU A CA 1
ATOM 799 C C . LEU A 1 109 ? 2.613 1.343 7.995 1.00 97.75 109 LEU A C 1
ATOM 801 O O . LEU A 1 109 ? 3.792 1.572 7.736 1.00 97.75 109 LEU A O 1
ATOM 805 N N . GLU A 1 110 ? 2.234 0.567 9.010 1.00 96.94 110 GLU A N 1
ATOM 806 C CA . GLU A 1 110 ? 3.195 -0.089 9.896 1.00 96.94 110 GLU A CA 1
ATOM 807 C C . GLU A 1 110 ? 4.049 -1.117 9.143 1.00 96.94 110 GLU A C 1
ATOM 809 O O . GLU A 1 110 ? 5.275 -1.112 9.233 1.00 96.94 110 GLU A O 1
ATOM 814 N N . ARG A 1 111 ? 3.423 -1.963 8.318 1.00 97.50 111 ARG A N 1
ATOM 815 C CA . ARG A 1 111 ? 4.150 -2.963 7.518 1.00 97.50 111 ARG A CA 1
ATOM 816 C C . ARG A 1 111 ? 5.079 -2.338 6.491 1.00 97.50 111 ARG A C 1
ATOM 818 O O . ARG A 1 111 ? 6.204 -2.799 6.324 1.00 97.50 111 ARG A O 1
ATOM 825 N N . CYS A 1 112 ? 4.621 -1.277 5.838 1.00 98.25 112 CYS A N 1
ATOM 826 C CA . CYS A 1 112 ? 5.376 -0.577 4.809 1.00 98.25 112 CYS A CA 1
ATOM 827 C C . CYS A 1 112 ? 6.440 0.384 5.373 1.00 98.25 112 CYS A C 1
ATOM 829 O O . CYS A 1 112 ? 7.133 1.023 4.578 1.00 98.25 112 CYS A O 1
ATOM 831 N N . ARG A 1 113 ? 6.641 0.479 6.704 1.00 97.44 113 ARG A N 1
ATOM 832 C CA . ARG A 1 113 ? 7.835 1.144 7.280 1.00 97.44 113 ARG A CA 1
ATOM 833 C C . ARG A 1 113 ? 9.131 0.516 6.756 1.00 97.44 113 ARG A C 1
ATOM 835 O O . ARG A 1 113 ? 10.160 1.178 6.639 1.00 97.44 113 ARG A O 1
ATOM 842 N N . ARG A 1 114 ? 9.079 -0.770 6.387 1.00 96.81 114 ARG A N 1
ATOM 843 C CA . ARG A 1 114 ? 10.084 -1.426 5.542 1.00 96.81 114 ARG A CA 1
ATOM 844 C C . ARG A 1 114 ? 9.507 -1.670 4.144 1.00 96.81 114 ARG A C 1
ATOM 846 O O . ARG A 1 114 ? 8.309 -1.911 4.032 1.00 96.81 114 ARG A O 1
ATOM 853 N N . PRO A 1 115 ? 10.331 -1.637 3.079 1.00 97.81 115 PRO A N 1
ATOM 854 C CA . PRO A 1 115 ? 9.849 -1.920 1.731 1.00 97.81 115 PRO A CA 1
ATOM 855 C C . PRO A 1 115 ? 9.172 -3.293 1.646 1.00 97.81 115 PRO A C 1
ATOM 857 O O . PRO A 1 115 ? 9.805 -4.294 1.974 1.00 97.81 115 PRO A O 1
ATOM 860 N N . ALA A 1 116 ? 7.925 -3.332 1.177 1.00 98.19 116 ALA A N 1
ATOM 861 C CA . ALA A 1 116 ? 7.137 -4.559 1.031 1.00 98.19 116 ALA A CA 1
ATOM 862 C C . ALA A 1 116 ? 6.386 -4.573 -0.308 1.00 98.19 116 ALA A C 1
ATOM 864 O O . ALA A 1 116 ? 5.912 -3.529 -0.768 1.00 98.19 116 ALA A O 1
ATOM 865 N N . ALA A 1 117 ? 6.277 -5.734 -0.958 1.00 98.06 117 ALA A N 1
ATOM 866 C CA . ALA A 1 117 ? 5.492 -5.868 -2.182 1.00 98.06 117 ALA A CA 1
ATOM 867 C C . ALA A 1 117 ? 3.978 -5.898 -1.906 1.00 98.06 117 ALA A C 1
ATOM 869 O O . ALA A 1 117 ? 3.532 -6.301 -0.832 1.00 98.06 117 ALA A O 1
ATOM 870 N N . VAL A 1 118 ? 3.159 -5.545 -2.906 1.00 98.00 118 VAL A N 1
ATOM 871 C CA . VAL A 1 118 ? 1.685 -5.633 -2.816 1.00 98.00 118 VAL A CA 1
ATOM 872 C C . VAL A 1 118 ? 1.222 -7.032 -2.392 1.00 98.00 118 VAL A C 1
ATOM 874 O O . VAL A 1 118 ? 0.319 -7.148 -1.565 1.00 98.00 118 VAL A O 1
ATOM 877 N N . ALA A 1 119 ? 1.844 -8.086 -2.930 1.00 98.06 119 ALA A N 1
ATOM 878 C CA . ALA A 1 119 ? 1.531 -9.467 -2.567 1.00 98.06 119 ALA A CA 1
ATOM 879 C C . ALA A 1 119 ? 1.784 -9.755 -1.077 1.00 98.06 119 ALA A C 1
ATOM 881 O O . ALA A 1 119 ? 0.944 -10.360 -0.419 1.00 98.06 119 ALA A O 1
ATOM 882 N N . GLU A 1 120 ? 2.902 -9.271 -0.532 1.00 98.44 120 GLU A N 1
ATOM 883 C CA . GLU A 1 120 ? 3.255 -9.444 0.882 1.00 98.44 120 GLU A CA 1
ATOM 884 C C . GLU A 1 120 ? 2.277 -8.698 1.794 1.00 98.44 120 GLU A C 1
ATOM 886 O O . GLU A 1 120 ? 1.842 -9.229 2.814 1.00 98.44 120 GLU A O 1
ATOM 891 N N . VAL A 1 121 ? 1.879 -7.481 1.406 1.00 98.25 121 VAL A N 1
ATOM 892 C CA . VAL A 1 121 ? 0.889 -6.696 2.154 1.00 98.25 121 VAL A CA 1
ATOM 893 C C . VAL A 1 121 ? -0.468 -7.403 2.167 1.00 98.25 121 VAL A C 1
ATOM 895 O O . VAL A 1 121 ? -1.085 -7.502 3.226 1.00 98.25 121 VAL A O 1
ATOM 898 N N . SER A 1 122 ? -0.922 -7.908 1.017 1.00 96.94 122 SER A N 1
ATOM 899 C CA . SER A 1 122 ? -2.187 -8.647 0.884 1.00 96.94 122 SER A CA 1
ATOM 900 C C . SER A 1 122 ? -2.181 -9.918 1.730 1.00 96.94 122 SER A C 1
ATOM 902 O O . SER A 1 122 ? -3.077 -10.086 2.554 1.00 96.94 122 SER A O 1
ATOM 904 N N . ALA A 1 123 ? -1.137 -10.742 1.603 1.00 96.81 123 ALA A N 1
ATOM 905 C CA . ALA A 1 123 ? -0.981 -11.970 2.376 1.00 96.81 123 ALA A CA 1
ATOM 906 C C . ALA A 1 123 ? -0.922 -11.693 3.880 1.00 96.81 123 ALA A C 1
ATOM 908 O O . ALA A 1 123 ? -1.575 -12.366 4.666 1.00 96.81 123 ALA A O 1
ATOM 909 N N . GLY A 1 124 ? -0.192 -10.657 4.296 1.00 95.81 124 GLY A N 1
ATOM 910 C CA . GLY A 1 124 ? -0.144 -10.302 5.704 1.00 95.81 124 GLY A CA 1
ATOM 911 C C . GLY A 1 124 ? -1.503 -9.848 6.238 1.00 95.81 124 GLY A C 1
ATOM 912 O O . GLY A 1 124 ? -1.782 -10.015 7.422 1.00 95.81 124 GLY A O 1
ATOM 913 N N . LEU A 1 125 ? -2.299 -9.120 5.448 1.00 94.12 125 LEU A N 1
ATOM 914 C CA . LEU A 1 125 ? -3.595 -8.593 5.902 1.00 94.12 125 LEU A CA 1
ATOM 915 C C . LEU A 1 125 ? -4.699 -9.647 5.837 1.00 94.12 125 LEU A C 1
ATOM 917 O O . LEU A 1 125 ? -5.788 -9.365 6.322 1.00 94.12 125 LEU A O 1
ATOM 921 N N . ASP A 1 126 ? -4.423 -10.795 5.219 1.00 94.38 126 ASP A N 1
ATOM 922 C CA . ASP A 1 126 ? -5.417 -11.804 4.863 1.00 94.38 126 ASP A CA 1
ATOM 923 C C . ASP A 1 126 ? -6.593 -11.205 4.065 1.00 94.38 126 ASP A C 1
ATOM 925 O O . ASP A 1 126 ? -7.770 -11.466 4.298 1.00 94.38 126 ASP A O 1
ATOM 929 N N . LEU A 1 127 ? -6.260 -10.313 3.122 1.00 92.88 127 LEU A N 1
ATOM 930 C CA . LEU A 1 127 ? -7.235 -9.646 2.260 1.00 92.88 127 LEU A CA 1
ATOM 931 C C . LEU A 1 127 ? -6.999 -10.002 0.793 1.00 92.88 127 LEU A C 1
ATOM 933 O O . LEU A 1 127 ? -5.843 -10.056 0.363 1.00 92.88 127 LEU A O 1
ATOM 937 N N . PRO A 1 128 ? -8.067 -10.134 -0.020 1.00 92.75 128 PRO A N 1
ATOM 938 C CA . PRO A 1 128 ? -7.926 -10.296 -1.459 1.00 92.75 128 PRO A CA 1
ATOM 939 C C . PRO A 1 128 ? -7.098 -9.165 -2.071 1.00 92.75 128 PRO A C 1
ATOM 941 O O . PRO A 1 128 ? -7.302 -7.990 -1.762 1.00 92.75 128 PRO A O 1
ATOM 944 N N . VAL A 1 129 ? -6.222 -9.505 -3.019 1.00 93.56 129 VAL A N 1
ATOM 945 C CA . VAL A 1 129 ? -5.329 -8.543 -3.687 1.00 93.56 129 VAL A CA 1
ATOM 946 C C . VAL A 1 129 ? -6.091 -7.340 -4.256 1.00 93.56 129 VAL A C 1
ATOM 948 O O . VAL A 1 129 ? -5.605 -6.213 -4.180 1.00 93.56 129 VAL A O 1
ATOM 951 N N . SER A 1 130 ? -7.282 -7.552 -4.825 1.00 92.31 130 SER A N 1
ATOM 952 C CA . SER A 1 130 ? -8.125 -6.479 -5.373 1.00 92.31 130 SER A CA 1
ATOM 953 C C . SER A 1 130 ? -8.531 -5.456 -4.306 1.00 92.31 130 SER A C 1
ATOM 955 O O . SER A 1 130 ? -8.428 -4.253 -4.540 1.00 92.31 130 SER A O 1
ATOM 957 N N . VAL A 1 131 ? -8.914 -5.929 -3.118 1.00 93.81 131 VAL A N 1
ATOM 958 C CA . VAL A 1 131 ? -9.252 -5.106 -1.949 1.00 93.81 131 VAL A CA 1
ATOM 959 C C . VAL A 1 131 ? -8.016 -4.371 -1.447 1.00 93.81 131 VAL A C 1
ATOM 961 O O . VAL A 1 131 ? -8.056 -3.156 -1.253 1.00 93.81 131 VAL A O 1
ATOM 964 N N . THR A 1 132 ? -6.891 -5.075 -1.302 1.00 95.19 132 THR A N 1
ATOM 965 C CA . THR A 1 132 ? -5.630 -4.466 -0.868 1.00 95.19 132 THR A CA 1
ATOM 966 C C . THR A 1 132 ? -5.205 -3.343 -1.814 1.00 95.19 132 THR A C 1
ATOM 968 O O . THR A 1 132 ? -4.862 -2.263 -1.346 1.00 95.19 132 THR A O 1
ATOM 971 N N . LYS A 1 133 ? -5.291 -3.532 -3.138 1.00 95.81 133 LYS A N 1
ATOM 972 C CA . LYS A 1 133 ? -4.956 -2.486 -4.122 1.00 95.81 133 LYS A CA 1
ATOM 973 C C . LYS A 1 133 ? -5.809 -1.225 -3.980 1.00 95.81 133 LYS A C 1
ATOM 975 O O . LYS A 1 133 ? -5.278 -0.137 -4.177 1.00 95.81 133 LYS A O 1
ATOM 980 N N . ILE A 1 134 ? -7.088 -1.349 -3.616 1.00 95.31 134 ILE A N 1
ATOM 981 C CA . ILE A 1 134 ? -7.955 -0.188 -3.356 1.00 95.31 134 ILE A CA 1
ATOM 982 C C . ILE A 1 134 ? -7.419 0.612 -2.161 1.00 95.31 134 ILE A C 1
ATOM 984 O O . ILE A 1 134 ? -7.204 1.815 -2.275 1.00 95.31 134 ILE A O 1
ATOM 988 N N . LEU A 1 135 ? -7.129 -0.061 -1.043 1.00 95.25 135 LEU A N 1
ATOM 989 C CA . LEU A 1 135 ? -6.596 0.582 0.168 1.00 95.25 135 LEU A CA 1
ATOM 990 C C . LEU A 1 135 ? -5.212 1.204 -0.060 1.00 95.25 135 LEU A C 1
ATOM 992 O O . LEU A 1 135 ? -4.907 2.297 0.414 1.00 95.25 135 LEU A O 1
ATOM 996 N N . LEU A 1 136 ? -4.361 0.514 -0.816 1.00 96.94 136 LEU A N 1
ATOM 997 C CA . LEU A 1 136 ? -3.049 1.020 -1.203 1.00 96.94 136 LEU A CA 1
ATOM 998 C C . LEU A 1 136 ? -3.162 2.258 -2.091 1.00 96.94 136 LEU A C 1
ATOM 1000 O O . LEU A 1 136 ? -2.434 3.224 -1.873 1.00 96.94 136 LEU A O 1
ATOM 1004 N N . GLY A 1 137 ? -4.087 2.248 -3.053 1.00 95.62 137 GLY A N 1
ATOM 1005 C CA . GLY A 1 137 ? -4.395 3.401 -3.895 1.00 95.62 137 GLY A CA 1
ATOM 1006 C C . GLY A 1 137 ? -4.781 4.622 -3.064 1.00 95.62 137 GLY A C 1
ATOM 1007 O O . GLY A 1 137 ? -4.212 5.691 -3.275 1.00 95.62 137 GLY A O 1
ATOM 1008 N N . ASP A 1 138 ? -5.644 4.442 -2.060 1.00 94.38 138 ASP A N 1
ATOM 1009 C CA . ASP A 1 138 ? -6.064 5.516 -1.149 1.00 94.38 138 ASP A CA 1
ATOM 1010 C C . ASP A 1 138 ? -4.883 6.136 -0.398 1.00 94.38 138 ASP A C 1
ATOM 1012 O O . ASP A 1 138 ? -4.784 7.359 -0.278 1.00 94.38 138 ASP A O 1
ATOM 1016 N N . LEU A 1 139 ? -3.983 5.299 0.120 1.00 95.94 139 LEU A N 1
ATOM 1017 C CA . LEU A 1 139 ? -2.815 5.751 0.873 1.00 95.94 139 LEU A CA 1
ATOM 1018 C C . LEU A 1 139 ? -1.771 6.425 -0.021 1.00 95.94 139 LEU A C 1
ATOM 1020 O O . LEU A 1 139 ? -1.157 7.408 0.394 1.00 95.94 139 LEU A O 1
ATOM 1024 N N . VAL A 1 140 ? -1.584 5.937 -1.250 1.00 96.44 140 VAL A N 1
ATOM 1025 C CA . VAL A 1 140 ? -0.703 6.575 -2.239 1.00 96.44 140 VAL A CA 1
ATOM 1026 C C . VAL A 1 140 ? -1.281 7.920 -2.684 1.00 96.44 140 VAL A C 1
ATOM 1028 O O . VAL A 1 140 ? -0.542 8.898 -2.761 1.00 96.44 140 VAL A O 1
ATOM 1031 N N . ALA A 1 141 ? -2.592 8.005 -2.929 1.00 93.62 141 ALA A N 1
ATOM 1032 C CA . ALA A 1 141 ? -3.265 9.253 -3.292 1.00 93.62 141 ALA A CA 1
ATOM 1033 C C . ALA A 1 141 ? -3.179 10.307 -2.175 1.00 93.62 141 ALA A C 1
ATOM 1035 O O . ALA A 1 141 ? -3.035 11.495 -2.449 1.00 93.62 141 ALA A O 1
ATOM 1036 N N . GLN A 1 142 ? -3.198 9.870 -0.913 1.00 93.69 142 GLN A N 1
ATOM 1037 C CA . GLN A 1 142 ? -2.982 10.732 0.253 1.00 93.69 142 GLN A CA 1
ATOM 1038 C C . GLN A 1 142 ? -1.502 11.072 0.510 1.00 93.69 142 GLN A C 1
ATOM 1040 O O . GLN A 1 142 ? -1.215 11.812 1.447 1.00 93.69 142 GLN A O 1
ATOM 1045 N N . GLY A 1 143 ? -0.561 10.526 -0.270 1.00 95.75 143 GLY A N 1
ATOM 1046 C CA . GLY A 1 143 ? 0.878 10.737 -0.084 1.00 95.75 143 GLY A CA 1
ATOM 1047 C C . GLY A 1 143 ? 1.488 10.001 1.114 1.00 95.75 143 GLY A C 1
ATOM 1048 O O . GLY A 1 143 ? 2.648 10.232 1.442 1.00 95.75 143 GLY A O 1
ATOM 1049 N N . LEU A 1 144 ? 0.738 9.100 1.756 1.00 97.31 144 LEU A N 1
ATOM 1050 C CA . LEU A 1 144 ? 1.183 8.339 2.931 1.00 97.31 144 LEU A CA 1
ATOM 1051 C C . LEU A 1 144 ? 2.047 7.130 2.548 1.00 97.31 144 LEU A C 1
ATOM 1053 O O . LEU A 1 144 ? 2.860 6.661 3.344 1.00 97.31 144 LEU A O 1
ATOM 1057 N N . LEU A 1 145 ? 1.884 6.635 1.320 1.00 97.88 145 LEU A N 1
ATOM 1058 C CA . LEU A 1 145 ? 2.721 5.599 0.727 1.00 97.88 145 LEU A CA 1
ATOM 1059 C C . LEU A 1 145 ? 3.386 6.101 -0.549 1.00 97.88 145 LEU A C 1
ATOM 1061 O O . LEU A 1 145 ? 2.787 6.806 -1.361 1.00 97.88 145 LEU A O 1
ATOM 1065 N N . ARG A 1 146 ? 4.606 5.623 -0.778 1.00 97.69 146 ARG A N 1
ATOM 1066 C CA . ARG A 1 146 ? 5.297 5.718 -2.060 1.00 97.69 146 ARG A CA 1
ATOM 1067 C C . ARG A 1 146 ? 5.303 4.353 -2.734 1.00 97.69 146 ARG A C 1
ATOM 1069 O O . ARG A 1 146 ? 5.776 3.380 -2.154 1.00 97.69 146 ARG A O 1
ATOM 1076 N N . ALA A 1 147 ? 4.804 4.298 -3.965 1.00 96.44 147 ALA A N 1
ATOM 1077 C CA . ALA A 1 147 ? 4.870 3.112 -4.807 1.00 96.44 147 ALA A CA 1
ATOM 1078 C C . ALA A 1 147 ? 6.073 3.196 -5.752 1.00 96.44 147 ALA A C 1
ATOM 1080 O O . ALA A 1 147 ? 6.308 4.218 -6.401 1.00 96.44 147 ALA A O 1
ATOM 1081 N N . ARG A 1 148 ? 6.831 2.105 -5.843 1.00 94.19 148 ARG A N 1
ATOM 1082 C CA . ARG A 1 148 ? 7.933 1.935 -6.786 1.00 94.19 148 ARG A CA 1
ATOM 1083 C C . ARG A 1 148 ? 7.629 0.751 -7.690 1.00 94.19 148 ARG A C 1
ATOM 1085 O O . ARG A 1 148 ? 7.602 -0.396 -7.238 1.00 94.19 148 ARG A O 1
ATOM 1092 N N . ALA A 1 149 ? 7.437 1.040 -8.973 1.00 87.56 149 ALA A N 1
ATOM 1093 C CA . ALA A 1 149 ? 7.256 0.010 -9.982 1.00 87.56 149 ALA A CA 1
ATOM 1094 C C . ALA A 1 149 ? 8.491 -0.915 -10.056 1.00 87.56 149 ALA A C 1
ATOM 1096 O O . ALA A 1 149 ? 9.622 -0.460 -9.838 1.00 87.56 149 ALA A O 1
ATOM 1097 N N . PRO A 1 150 ? 8.305 -2.203 -10.388 1.00 83.44 150 PRO A N 1
ATOM 1098 C CA . PRO A 1 150 ? 9.413 -3.111 -10.657 1.00 83.44 150 PRO A CA 1
ATOM 1099 C C . PRO A 1 150 ? 10.326 -2.564 -11.757 1.00 83.44 150 PRO A C 1
ATOM 1101 O O . PRO A 1 150 ? 9.858 -1.982 -12.734 1.00 83.44 150 PRO A O 1
ATOM 1104 N N . LEU A 1 151 ? 11.636 -2.803 -11.644 1.00 77.56 151 LEU A N 1
ATOM 1105 C CA . LEU A 1 151 ? 12.614 -2.295 -12.615 1.00 77.56 151 LEU A CA 1
ATOM 1106 C C . LEU A 1 151 ? 12.371 -2.799 -14.047 1.00 77.56 151 LEU A C 1
ATOM 1108 O O . LEU A 1 151 ? 12.710 -2.100 -14.998 1.00 77.56 151 LEU A O 1
ATOM 1112 N N . SER A 1 152 ? 11.817 -4.002 -14.214 1.00 76.75 152 SER A N 1
ATOM 1113 C CA . SER A 1 152 ? 11.426 -4.546 -15.522 1.00 76.75 152 SER A CA 1
ATOM 1114 C C . SER A 1 152 ? 10.289 -3.738 -16.150 1.00 76.75 152 SER A C 1
ATOM 1116 O O . SER A 1 152 ? 10.387 -3.343 -17.309 1.00 76.75 152 SER A O 1
ATOM 1118 N N . VAL A 1 153 ? 9.259 -3.421 -15.362 1.00 74.75 153 VAL A N 1
ATOM 1119 C CA . VAL A 1 153 ? 8.113 -2.596 -15.774 1.00 74.75 153 VAL A CA 1
ATOM 1120 C C . VAL A 1 153 ? 8.564 -1.168 -16.089 1.00 74.75 153 VAL A C 1
ATOM 1122 O O . VAL A 1 153 ? 8.235 -0.637 -17.145 1.00 74.75 153 VAL A O 1
ATOM 1125 N N . ALA A 1 154 ? 9.395 -0.571 -15.231 1.00 72.44 154 ALA A N 1
ATOM 1126 C CA . ALA A 1 154 ? 9.938 0.769 -15.455 1.00 72.44 154 ALA A CA 1
ATOM 1127 C C . ALA A 1 154 ? 10.787 0.854 -16.738 1.00 72.44 154 ALA A C 1
ATOM 1129 O O . ALA A 1 154 ? 10.717 1.848 -17.455 1.00 72.44 154 ALA A O 1
ATOM 1130 N N . ARG A 1 155 ? 11.565 -0.192 -17.059 1.00 73.81 155 ARG A N 1
ATOM 1131 C CA . ARG A 1 155 ? 12.334 -0.270 -18.314 1.00 73.81 155 ARG A CA 1
ATOM 1132 C C . ARG A 1 155 ? 11.448 -0.370 -19.548 1.00 73.81 155 ARG A C 1
ATOM 1134 O O . ARG A 1 155 ? 11.724 0.315 -20.526 1.00 73.81 155 ARG A O 1
ATOM 1141 N N . ALA A 1 156 ? 10.400 -1.189 -19.500 1.00 72.19 156 ALA A N 1
ATOM 1142 C CA . ALA A 1 156 ? 9.459 -1.320 -20.610 1.00 72.19 156 ALA A CA 1
ATOM 1143 C C . ALA A 1 156 ? 8.720 0.000 -20.907 1.00 72.19 156 ALA A C 1
ATOM 1145 O O . ALA A 1 156 ? 8.431 0.292 -22.061 1.00 72.19 156 ALA A O 1
ATOM 1146 N N . ALA A 1 157 ? 8.482 0.829 -19.885 1.00 70.81 157 ALA A N 1
ATOM 1147 C CA . ALA A 1 157 ? 7.823 2.132 -20.002 1.00 70.81 157 ALA A CA 1
ATOM 1148 C C . ALA A 1 157 ? 8.745 3.290 -20.457 1.00 70.81 157 ALA A C 1
ATOM 1150 O O . ALA A 1 157 ? 8.399 4.454 -20.276 1.00 70.81 157 ALA A O 1
ATOM 1151 N N . GLY A 1 158 ? 9.923 2.997 -21.018 1.00 69.94 158 GLY A N 1
ATOM 1152 C CA . GLY A 1 158 ? 10.882 4.009 -21.485 1.00 69.94 158 GLY A CA 1
ATOM 1153 C C . GLY A 1 158 ? 12.130 4.164 -20.612 1.00 69.94 158 GLY A C 1
ATOM 1154 O O . GLY A 1 158 ? 13.087 4.786 -21.056 1.00 69.94 158 GLY A O 1
ATOM 1155 N N . GLY A 1 159 ? 12.171 3.526 -19.437 1.00 67.12 159 GLY A N 1
ATOM 1156 C CA . GLY A 1 159 ? 13.392 3.235 -18.682 1.00 67.12 159 GLY A CA 1
ATOM 1157 C C . GLY A 1 159 ? 14.250 4.419 -18.229 1.00 67.12 159 GLY A C 1
ATOM 1158 O O . GLY A 1 159 ? 13.990 5.585 -18.491 1.00 67.12 159 GLY A O 1
ATOM 1159 N N . VAL A 1 160 ? 15.307 4.091 -17.486 1.00 70.62 160 VAL A N 1
ATOM 1160 C CA . VAL A 1 160 ? 16.356 5.048 -17.117 1.00 70.62 160 VAL A CA 1
ATOM 1161 C C . VAL A 1 160 ? 17.395 5.068 -18.235 1.00 70.62 160 VAL A C 1
ATOM 1163 O O . VAL A 1 160 ? 17.911 4.009 -18.598 1.00 70.62 160 VAL A O 1
ATOM 1166 N N . ASP A 1 161 ? 17.717 6.256 -18.750 1.00 80.56 161 ASP A N 1
ATOM 1167 C CA . ASP A 1 161 ? 18.733 6.430 -19.788 1.00 80.56 161 ASP A CA 1
ATOM 1168 C C . ASP A 1 161 ? 20.127 6.027 -19.270 1.00 80.56 161 ASP A C 1
ATOM 1170 O O . ASP A 1 161 ? 20.716 6.662 -18.389 1.00 80.56 161 ASP A O 1
ATOM 1174 N N . LEU A 1 162 ? 20.664 4.945 -19.835 1.00 83.56 162 LEU A N 1
ATOM 1175 C CA . LEU A 1 162 ? 21.997 4.443 -19.513 1.00 83.56 162 LEU A CA 1
ATOM 1176 C C . LEU A 1 162 ? 23.100 5.428 -19.917 1.00 83.56 162 LEU A C 1
ATOM 1178 O O . LEU A 1 162 ? 24.151 5.441 -19.269 1.00 83.56 162 LEU A O 1
ATOM 1182 N N . GLY A 1 163 ? 22.873 6.252 -20.944 1.00 86.44 163 GLY A N 1
ATOM 1183 C CA . GLY A 1 163 ? 23.784 7.319 -21.350 1.00 86.44 163 GLY A CA 1
ATOM 1184 C C . GLY A 1 163 ? 23.953 8.343 -20.234 1.00 86.44 163 GLY A C 1
ATOM 1185 O O . GLY A 1 163 ? 25.077 8.587 -19.790 1.00 86.44 163 GLY A O 1
ATOM 1186 N N . LEU A 1 164 ? 22.839 8.848 -19.695 1.00 90.19 164 LEU A N 1
ATOM 1187 C CA . LEU A 1 164 ? 22.838 9.734 -18.531 1.00 90.19 164 LEU A CA 1
ATOM 1188 C C . LEU A 1 164 ? 23.509 9.097 -17.303 1.00 90.19 164 LEU A C 1
ATOM 1190 O O . LEU A 1 164 ? 24.367 9.725 -16.685 1.00 90.19 164 LEU A O 1
ATOM 1194 N N . LEU A 1 165 ? 23.174 7.850 -16.951 1.00 91.62 165 LEU A N 1
ATOM 1195 C CA . LEU A 1 165 ? 23.803 7.174 -15.804 1.00 91.62 165 LEU A CA 1
ATOM 1196 C C . LEU A 1 165 ? 25.315 7.006 -15.981 1.00 91.62 165 LEU A C 1
ATOM 1198 O O . LEU A 1 165 ? 26.079 7.163 -15.027 1.00 91.62 165 LEU A O 1
ATOM 1202 N N . THR A 1 166 ? 25.751 6.706 -17.203 1.00 92.75 166 THR A N 1
ATOM 1203 C CA . THR A 1 166 ? 27.172 6.607 -17.537 1.00 92.75 166 THR A CA 1
ATOM 1204 C C . THR A 1 166 ? 27.847 7.966 -17.397 1.00 92.75 166 THR A C 1
ATOM 1206 O O . THR A 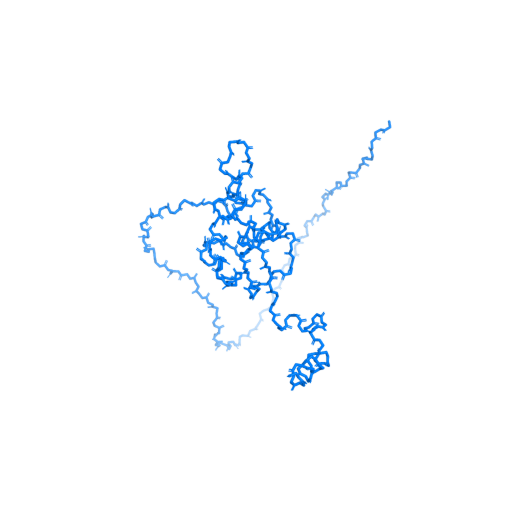1 166 ? 28.887 8.060 -16.750 1.00 92.75 166 THR A O 1
ATOM 1209 N N . ALA A 1 167 ? 27.231 9.031 -17.915 1.00 93.00 167 ALA A N 1
ATOM 1210 C CA . ALA A 1 167 ? 27.742 10.390 -17.785 1.00 93.00 167 ALA A CA 1
ATOM 1211 C C . ALA A 1 167 ? 27.872 10.823 -16.313 1.00 93.00 167 ALA A C 1
ATOM 1213 O O . ALA A 1 167 ? 28.920 11.335 -15.922 1.00 93.00 167 ALA A O 1
ATOM 1214 N N . VAL A 1 168 ? 26.863 10.547 -15.475 1.00 95.44 168 VAL A N 1
ATOM 1215 C CA . VAL A 1 168 ? 26.906 10.832 -14.029 1.00 95.44 168 VAL A CA 1
ATOM 1216 C C . VAL A 1 168 ? 28.030 10.050 -13.347 1.00 95.44 168 VAL A C 1
ATOM 1218 O O . VAL A 1 168 ? 28.798 10.635 -12.586 1.00 95.44 168 VAL A O 1
ATOM 1221 N N . ARG A 1 169 ? 28.188 8.751 -13.644 1.00 95.44 169 ARG A N 1
ATOM 1222 C CA . ARG A 1 169 ? 29.270 7.923 -13.082 1.00 95.44 169 ARG A CA 1
ATOM 1223 C C . ARG A 1 169 ? 30.649 8.487 -13.418 1.00 95.44 169 ARG A C 1
ATOM 1225 O O . ARG A 1 169 ? 31.500 8.582 -12.538 1.00 95.44 169 ARG A O 1
ATOM 1232 N N . GLU A 1 170 ? 30.872 8.844 -14.680 1.00 96.62 170 GLU A N 1
ATOM 1233 C CA . GLU A 1 170 ? 32.152 9.413 -15.108 1.00 96.62 170 GLU A CA 1
ATOM 1234 C C . GLU A 1 170 ? 32.374 10.833 -14.571 1.00 96.62 170 GLU A C 1
ATOM 1236 O O . GLU A 1 170 ? 33.520 11.257 -14.442 1.00 96.62 170 GLU A O 1
ATOM 1241 N N . GLY A 1 171 ? 31.310 11.576 -14.260 1.00 94.12 171 GLY A N 1
ATOM 1242 C CA . GLY A 1 171 ? 31.397 12.857 -13.559 1.00 94.12 171 GLY A CA 1
ATOM 1243 C C . GLY A 1 171 ? 31.834 12.685 -12.104 1.00 94.12 171 GLY A C 1
ATOM 1244 O O . GLY A 1 171 ? 32.782 13.331 -11.673 1.00 94.12 171 GLY A O 1
ATOM 1245 N N . LEU A 1 172 ? 31.205 11.759 -11.370 1.00 96.38 172 LEU A N 1
ATOM 1246 C CA . LEU A 1 172 ? 31.515 11.499 -9.958 1.00 96.38 172 LEU A CA 1
ATOM 1247 C C . LEU A 1 172 ? 32.915 10.909 -9.732 1.00 96.38 172 LEU A C 1
ATOM 1249 O O . LEU A 1 172 ? 33.489 11.122 -8.675 1.00 96.38 172 LEU A O 1
ATOM 1253 N N . ARG A 1 173 ? 33.484 10.185 -10.705 1.00 92.81 173 ARG A N 1
ATOM 1254 C CA . ARG A 1 173 ? 34.857 9.642 -10.627 1.00 92.81 173 ARG A CA 1
ATOM 1255 C C . ARG A 1 173 ? 35.965 10.673 -10.855 1.00 92.81 173 ARG A C 1
ATOM 1257 O O . ARG A 1 173 ? 37.130 10.345 -10.661 1.00 92.81 173 ARG A O 1
ATOM 1264 N N . ARG A 1 174 ? 35.620 11.864 -11.350 1.00 91.12 174 ARG A N 1
ATOM 1265 C CA . ARG A 1 174 ? 36.573 12.942 -11.664 1.00 91.12 174 ARG A CA 1
ATOM 1266 C C . ARG A 1 174 ? 36.695 13.987 -10.549 1.00 91.12 174 ARG A C 1
ATOM 1268 O O . ARG A 1 174 ? 37.389 14.981 -10.748 1.00 91.12 174 ARG A O 1
ATOM 1275 N N . LEU A 1 175 ? 36.018 13.762 -9.426 1.00 83.62 175 LEU A N 1
ATOM 1276 C CA . LEU A 1 175 ? 36.105 14.538 -8.189 1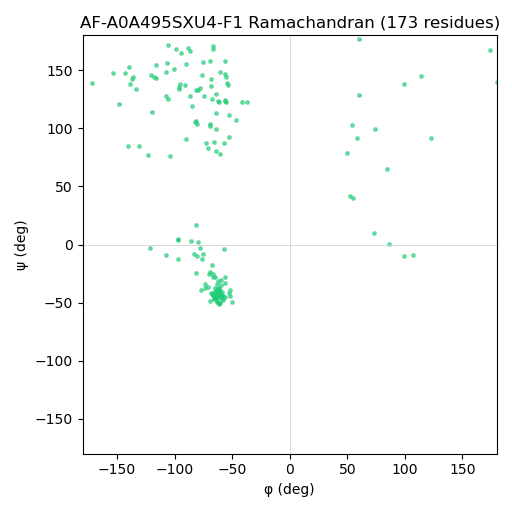.00 83.62 175 LEU A CA 1
ATOM 1277 C C . LEU A 1 175 ? 36.958 13.774 -7.174 1.00 83.62 175 LEU A C 1
ATOM 1279 O O . LEU A 1 175 ? 37.684 14.453 -6.420 1.00 83.62 175 LEU A O 1
#

Secondary structure (DSSP, 8-state):
--------PPP----------------------------------------------TTTTTTT--S-S-S---TT-EEEE-HHHHHHHHHHHTSTTS-PPPHHHHHHHHHTTS-EEHHHHHHHHT--HHHHHHHHHHHHHTTSEEEE--HHHHHHTT---HHHHHHHHHHHTT-

Nearest PDB structures (foldseek):
  8ae6-assembly1_S  TM=7.179E-01  e=6.464E-02  Saccharomyces cerevisiae
  8jj9-assembly1_A  TM=7.703E-01  e=3.375E-01  Homo sapiens
  8fw5-assembly1_C  TM=6.926E-01  e=9.946E-01  Homo sapiens
  7qgg-assembly1_G  TM=3.236E-01  e=6.697E+00  Rattus norvegicus

Foldseek 3Di:
DDDDDDDDDDDDDDDDDDDDDDDDDDDDDDDDDDDDDPPPDDPDDPPPPCPPPPPPDQQVLLVNDQAAPDPLADQFKKKAFPVVLQVVLQVQLPDPPDPHDDPLLNVLHVVRPPIDGLNRSCVVVVHDSRSSNNSVSVCVVSVRMDIDHDQVVCVVVVHDDPVVVVVVVVVVVVD